Protein AF-A0A5P9I228-F1 (afdb_monomer)

Mean predicted aligned error: 9.93 Å

Nearest PDB structures (foldseek):
  6lbi-assembly3_L  TM=7.432E-01  e=1.378E+00  Homo sapiens
  6van-assembly2_B  TM=6.283E-01  e=1.667E+00  Lymnaea stagnalis
  1sd4-assembly1_B  TM=6.639E-01  e=2.770E+00  Staphylococcus aureus
  4y66-assembly2_C  TM=6.359E-01  e=4.319E+00  Giardia lamblia ATCC 50803
  6ncm-assembly1_A  TM=4.459E-01  e=1.003E+00  Homo sapiens

Sequence (98 aa):
MRHLHLTCLAILVLARTAAANDRPPPRENDPDDFVRYIFEVNACVLTEAQLLKIYQDAGYGLMGANNAVIAVSNREDIEVLDRNPFRYRYYGSDYCGF

pLDDT: mean 84.47, std 18.75, range [44.03, 98.19]

Solvent-accessible surface area (backbone atoms only — not comparable to full-atom values): 6037 Å² total; per-residue (Å²): 142,85,84,82,85,88,77,89,86,85,87,84,87,75,87,83,72,68,76,46,76,74,65,75,81,55,56,86,95,34,66,68,46,38,55,52,42,60,28,51,60,41,80,19,44,45,38,54,70,53,48,34,50,52,33,35,75,72,67,46,39,72,70,46,10,52,52,48,46,54,52,53,73,69,37,94,44,42,46,76,78,40,79,85,71,41,28,39,30,42,45,76,41,74,90,45,61,111

Foldseek 3Di:
DDDDPPDDDDPDPDPPQPQLPPDDDFDPPDLVSVLVNVCSNVLQKDWLVRQLVVVVVVPLNNVRSVVSSVVQVPDPQWDFPDVVRTMIGGCPDPSRVD

Radius of gyration: 18.96 Å; Cα contacts (8 Å, |Δi|>4): 97; chains: 1; bounding box: 31×44×63 Å

Secondary structure (DSSP, 8-state):
-------S---SS-TTSSTTSSPPPPPTT-HHHHHHHHHHTTTTEEEHHHHHHHHIIIIIHHHHHHHHHHHHHT-TTEEEEEE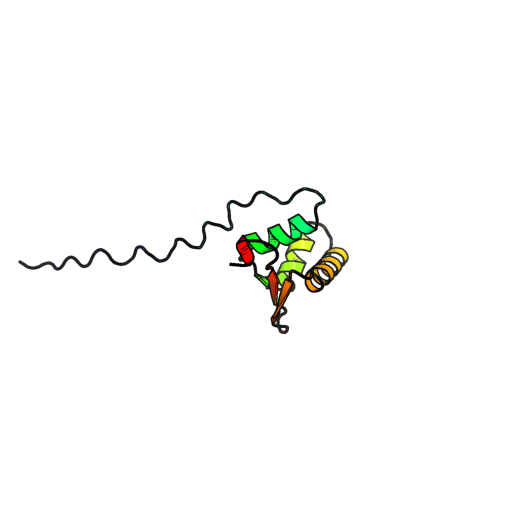TTEEEEE-SSHHHH-

Structure (mmCIF, N/CA/C/O backbone):
data_AF-A0A5P9I228-F1
#
_entry.id   AF-A0A5P9I228-F1
#
loop_
_atom_site.group_PDB
_atom_site.id
_atom_site.type_symbol
_atom_site.label_atom_id
_atom_site.label_alt_id
_atom_site.label_comp_id
_atom_site.label_asym_id
_atom_site.label_entity_id
_atom_site.label_seq_id
_atom_site.pdbx_PDB_ins_code
_atom_site.Cartn_x
_atom_site.Cartn_y
_atom_site.Cartn_z
_atom_site.occupancy
_atom_site.B_iso_or_equiv
_atom_site.auth_seq_id
_atom_site.auth_comp_id
_atom_site.auth_asym_id
_atom_site.auth_atom_id
_atom_site.pdbx_PDB_model_num
ATOM 1 N N . MET A 1 1 ? 20.364 -30.249 52.135 1.00 47.94 1 MET A N 1
ATOM 2 C CA . MET A 1 1 ? 20.411 -30.535 50.684 1.00 47.94 1 MET A CA 1
ATOM 3 C C . MET A 1 1 ? 19.007 -30.433 50.111 1.00 47.94 1 MET A C 1
ATOM 5 O O . MET A 1 1 ? 18.187 -31.276 50.448 1.00 47.94 1 MET A O 1
ATOM 9 N N . ARG A 1 2 ? 18.717 -29.389 49.324 1.00 44.03 2 ARG A N 1
ATOM 10 C CA . ARG A 1 2 ? 17.602 -29.313 48.358 1.00 44.03 2 ARG A CA 1
ATOM 11 C C . ARG A 1 2 ? 17.674 -27.952 47.657 1.00 44.03 2 ARG A C 1
ATOM 13 O O . ARG A 1 2 ? 17.131 -26.971 48.146 1.00 44.03 2 ARG A O 1
ATOM 20 N N . HIS A 1 3 ? 18.391 -27.898 46.540 1.00 44.62 3 HIS A N 1
ATOM 21 C CA . HIS A 1 3 ? 18.274 -26.803 45.581 1.00 44.62 3 HIS A CA 1
ATOM 22 C C . HIS A 1 3 ? 17.287 -27.267 44.505 1.00 44.62 3 HIS A C 1
ATOM 24 O O . HIS A 1 3 ? 17.542 -28.257 43.823 1.00 44.62 3 HIS A O 1
ATOM 30 N N . LEU A 1 4 ? 16.123 -26.616 44.422 1.00 49.66 4 LEU A N 1
ATOM 31 C CA . LEU A 1 4 ? 15.181 -26.811 43.322 1.00 49.66 4 LEU 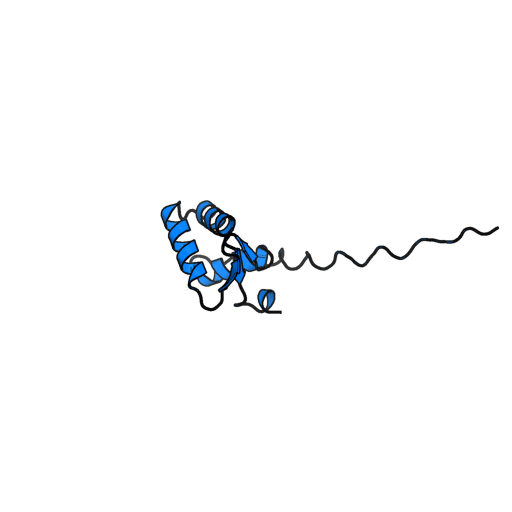A CA 1
ATOM 32 C C . LEU A 1 4 ? 15.737 -26.101 42.083 1.00 49.66 4 LEU A C 1
ATOM 34 O O . LEU A 1 4 ? 15.897 -24.882 42.081 1.00 49.66 4 LEU A O 1
ATOM 38 N N . HIS A 1 5 ? 16.012 -26.871 41.035 1.00 47.25 5 HIS A N 1
ATOM 39 C CA . HIS A 1 5 ? 16.347 -26.364 39.710 1.00 47.25 5 HIS A CA 1
ATOM 40 C C . HIS A 1 5 ? 15.098 -25.757 39.052 1.00 47.25 5 HIS A C 1
ATOM 42 O O . HIS A 1 5 ? 14.311 -26.456 38.419 1.00 47.25 5 HIS A O 1
ATOM 48 N N . LEU A 1 6 ? 14.911 -24.447 39.209 1.00 51.12 6 LEU A N 1
ATOM 49 C CA . LEU A 1 6 ? 13.982 -23.632 38.418 1.00 51.12 6 LEU A CA 1
ATOM 50 C C . LEU A 1 6 ? 14.720 -23.083 37.190 1.00 51.12 6 LEU A C 1
ATOM 52 O O . LEU A 1 6 ? 15.041 -21.904 37.103 1.00 51.12 6 LEU A O 1
ATOM 56 N N . THR A 1 7 ? 15.025 -23.955 36.236 1.00 54.88 7 THR A N 1
ATOM 57 C CA . THR A 1 7 ? 15.610 -23.567 34.945 1.00 54.88 7 THR A CA 1
ATOM 58 C C . THR A 1 7 ? 15.089 -24.503 33.865 1.00 54.88 7 THR A C 1
ATOM 60 O O . THR A 1 7 ? 15.673 -25.566 33.691 1.00 54.88 7 THR A O 1
ATOM 63 N N . CYS A 1 8 ? 13.989 -24.143 33.186 1.00 51.41 8 CYS A N 1
ATOM 64 C CA . CYS A 1 8 ? 13.675 -24.543 31.794 1.00 51.41 8 CYS A CA 1
ATOM 65 C C . CYS A 1 8 ? 12.232 -24.197 31.377 1.00 51.41 8 CYS A C 1
ATOM 67 O O . CYS A 1 8 ? 11.486 -25.068 30.947 1.00 51.41 8 CYS A O 1
ATOM 69 N N . LEU A 1 9 ? 11.787 -22.943 31.484 1.00 54.06 9 LEU A N 1
ATOM 70 C CA . LEU A 1 9 ? 10.506 -22.559 30.865 1.00 54.06 9 LEU A CA 1
ATOM 71 C C . LEU A 1 9 ? 10.491 -21.079 30.466 1.00 54.06 9 LEU A C 1
ATOM 73 O O . LEU A 1 9 ? 9.688 -20.290 30.942 1.00 54.06 9 LEU A O 1
ATOM 77 N N . ALA A 1 10 ? 11.434 -20.684 29.609 1.00 51.94 10 ALA A N 1
ATOM 78 C CA . ALA A 1 10 ? 11.456 -19.338 29.027 1.00 51.94 10 ALA A CA 1
ATOM 79 C C . ALA A 1 10 ? 12.050 -19.307 27.606 1.00 51.94 10 ALA A C 1
ATOM 81 O O . ALA A 1 10 ? 12.666 -18.325 27.211 1.00 51.94 10 ALA A O 1
ATOM 82 N N . ILE A 1 11 ? 11.894 -20.381 26.827 1.00 57.00 11 ILE A N 1
ATOM 83 C CA . ILE A 1 11 ? 12.356 -20.432 25.431 1.00 57.00 11 ILE A CA 1
ATOM 84 C C . ILE A 1 11 ? 11.199 -20.930 24.568 1.00 57.00 11 ILE A C 1
ATOM 86 O O . ILE A 1 11 ? 11.198 -22.085 24.179 1.00 57.00 11 ILE A O 1
ATOM 90 N N . LEU A 1 12 ? 10.164 -20.117 24.340 1.00 53.59 12 LEU A N 1
ATOM 91 C CA . LEU A 1 12 ? 9.122 -20.454 23.349 1.00 53.59 12 LEU A CA 1
ATOM 92 C C . LEU A 1 12 ? 8.313 -19.252 22.827 1.00 53.59 12 LEU A C 1
ATOM 94 O O . LEU A 1 12 ? 7.280 -19.436 22.195 1.00 53.59 12 LEU A O 1
ATOM 98 N N . VAL A 1 13 ? 8.780 -18.016 23.024 1.00 49.56 13 VAL A N 1
ATOM 99 C CA . VAL A 1 13 ? 8.109 -16.827 22.475 1.00 49.56 13 VAL A CA 1
ATOM 100 C C . VAL A 1 13 ? 9.135 -15.958 21.767 1.00 49.56 13 VAL A C 1
ATOM 102 O O . VAL A 1 13 ? 9.556 -14.962 22.328 1.00 49.56 13 VAL A O 1
ATOM 105 N N . LEU A 1 14 ? 9.598 -16.356 20.577 1.00 49.28 14 LEU A N 1
ATOM 106 C CA . LEU A 1 14 ? 10.360 -15.455 19.685 1.00 49.28 14 LEU A CA 1
ATOM 107 C C . LEU A 1 14 ? 10.410 -15.884 18.203 1.00 49.28 14 LEU A C 1
ATOM 109 O O . LEU A 1 14 ? 10.981 -15.170 17.391 1.00 49.28 14 LEU A O 1
ATOM 113 N N . ALA A 1 15 ? 9.783 -16.992 17.794 1.00 45.06 15 ALA A N 1
ATOM 114 C CA . ALA A 1 15 ? 9.956 -17.523 16.434 1.00 45.06 15 ALA A CA 1
ATOM 115 C C . ALA A 1 15 ? 9.043 -16.912 15.342 1.00 45.06 15 ALA A C 1
ATOM 117 O O . ALA A 1 15 ? 9.013 -17.433 14.233 1.00 45.06 15 ALA A O 1
ATOM 118 N N . ARG A 1 16 ? 8.288 -15.832 15.604 1.00 48.00 16 ARG A N 1
ATOM 119 C CA . ARG A 1 16 ? 7.363 -15.243 14.604 1.00 48.00 16 ARG A CA 1
ATOM 120 C C . ARG A 1 16 ? 7.878 -14.010 13.855 1.00 48.00 16 ARG A C 1
ATOM 122 O O . ARG A 1 16 ? 7.171 -13.516 12.990 1.00 48.00 16 ARG A O 1
ATOM 129 N N . THR A 1 17 ? 9.086 -13.518 14.127 1.00 46.50 17 THR A N 1
ATOM 130 C CA . THR A 1 17 ? 9.601 -12.296 13.472 1.00 46.50 17 THR A CA 1
ATOM 131 C C . THR A 1 17 ? 10.561 -12.550 12.308 1.00 46.50 17 THR A C 1
ATOM 133 O O . THR A 1 17 ? 11.019 -11.595 11.689 1.00 46.50 17 THR A O 1
ATOM 136 N N . ALA A 1 18 ? 10.872 -13.808 11.980 1.00 46.53 18 ALA A N 1
ATOM 137 C CA . ALA A 1 18 ? 11.906 -14.116 10.990 1.00 46.53 18 ALA A CA 1
ATOM 138 C C . ALA A 1 18 ? 11.431 -14.071 9.524 1.00 46.53 18 ALA A C 1
ATOM 140 O O . ALA A 1 18 ? 12.259 -13.931 8.637 1.00 46.53 18 ALA A O 1
ATOM 141 N N . ALA A 1 19 ? 10.127 -14.138 9.244 1.00 52.25 19 ALA A N 1
ATOM 142 C CA . ALA A 1 19 ? 9.646 -14.276 7.865 1.00 52.25 19 ALA A CA 1
ATOM 143 C C . ALA A 1 19 ? 9.570 -12.956 7.065 1.00 52.25 19 ALA A C 1
ATOM 145 O O . ALA A 1 19 ? 9.472 -12.993 5.844 1.00 52.25 19 ALA A O 1
ATOM 146 N N . ALA A 1 20 ? 9.662 -11.791 7.720 1.00 55.09 20 ALA A N 1
ATOM 147 C CA . ALA A 1 20 ? 9.605 -10.493 7.038 1.00 55.09 20 ALA A CA 1
ATOM 148 C C . ALA A 1 20 ? 10.944 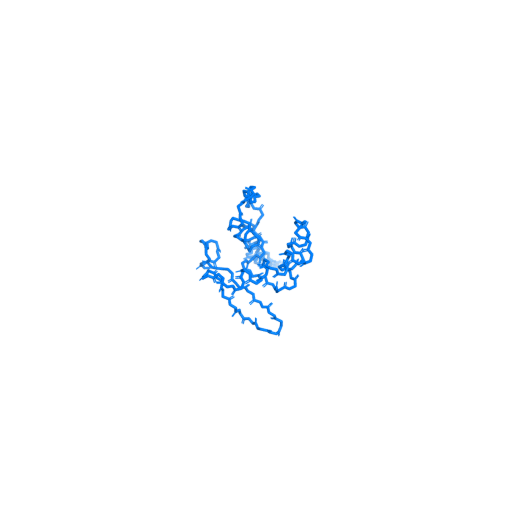-10.060 6.401 1.00 55.09 20 ALA A C 1
ATOM 150 O O . ALA A 1 20 ? 10.945 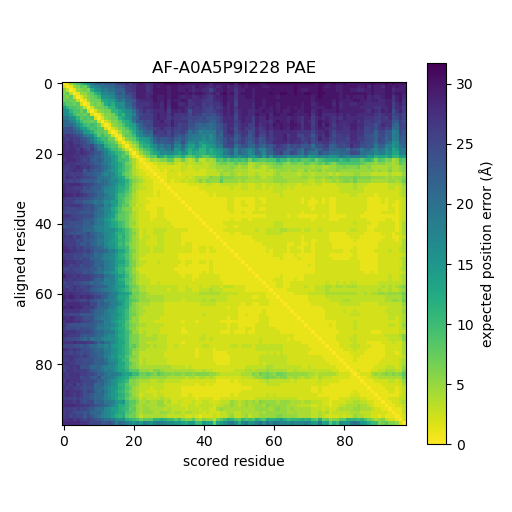-9.183 5.543 1.00 55.09 20 ALA A O 1
ATOM 151 N N . ASN A 1 21 ? 12.076 -10.650 6.811 1.00 56.88 21 ASN A N 1
ATOM 152 C CA . ASN A 1 21 ? 13.413 -10.185 6.409 1.00 56.88 21 ASN A CA 1
ATOM 153 C C . ASN A 1 21 ? 14.025 -10.922 5.206 1.00 56.88 21 ASN A C 1
ATOM 155 O O . ASN A 1 21 ? 15.006 -10.432 4.655 1.00 56.88 21 ASN A O 1
ATOM 159 N N . ASP A 1 22 ? 13.453 -12.047 4.768 1.00 69.62 22 ASP A N 1
ATOM 160 C CA . ASP A 1 22 ? 14.017 -12.852 3.671 1.00 69.62 22 ASP A CA 1
ATOM 161 C C . ASP A 1 22 ? 13.368 -12.570 2.304 1.00 69.62 22 ASP A C 1
ATOM 163 O O . ASP A 1 22 ? 13.715 -13.200 1.300 1.00 69.62 22 ASP A O 1
ATOM 167 N N . ARG A 1 23 ? 12.415 -11.628 2.227 1.00 78.69 23 ARG A N 1
ATOM 168 C CA . ARG A 1 23 ? 11.779 -11.292 0.951 1.00 78.69 23 ARG A CA 1
ATOM 169 C C . ARG A 1 23 ? 12.776 -10.544 0.050 1.00 78.69 23 ARG A C 1
ATOM 171 O O . ARG A 1 23 ? 13.303 -9.512 0.471 1.00 78.69 23 ARG A O 1
ATOM 178 N N . PRO A 1 24 ? 13.001 -10.989 -1.203 1.00 86.06 24 PRO A N 1
ATOM 179 C CA . PRO A 1 24 ? 13.818 -10.231 -2.139 1.00 86.06 24 PRO A CA 1
ATOM 180 C C . PRO A 1 24 ? 13.194 -8.852 -2.420 1.00 86.06 24 PRO A C 1
ATOM 182 O O . PRO A 1 24 ? 11.968 -8.704 -2.334 1.00 86.06 24 PRO A O 1
ATOM 185 N N . PRO A 1 25 ? 14.011 -7.850 -2.793 1.00 88.88 25 PRO A N 1
ATOM 186 C CA . PRO A 1 25 ? 13.504 -6.564 -3.253 1.00 88.88 25 PRO A CA 1
ATOM 187 C C . PRO A 1 25 ? 12.453 -6.731 -4.366 1.00 88.88 25 PRO A C 1
ATOM 189 O O . PRO A 1 25 ? 12.523 -7.700 -5.131 1.00 88.88 25 PRO A O 1
ATOM 192 N N . PRO A 1 26 ? 11.488 -5.803 -4.474 1.00 93.38 26 PRO A N 1
ATOM 193 C CA . PRO A 1 26 ? 10.463 -5.870 -5.506 1.00 93.38 26 PRO A CA 1
ATOM 194 C C . PRO A 1 26 ? 11.092 -5.741 -6.895 1.00 93.38 26 PRO A C 1
ATOM 196 O O . PRO A 1 26 ? 12.107 -5.061 -7.074 1.00 93.38 26 PRO A O 1
ATOM 199 N N . ARG A 1 27 ? 10.474 -6.378 -7.890 1.00 93.31 27 ARG A N 1
ATOM 200 C CA . ARG A 1 27 ? 10.878 -6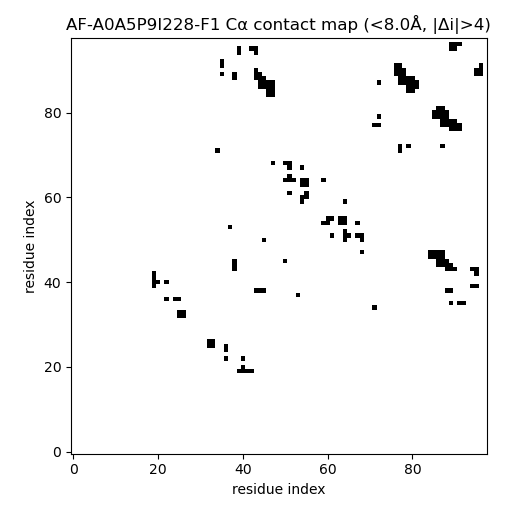.256 -9.293 1.00 93.31 27 ARG A CA 1
ATOM 201 C C . ARG A 1 27 ? 10.794 -4.799 -9.740 1.00 93.31 27 ARG A C 1
ATOM 203 O O . ARG A 1 27 ? 9.825 -4.095 -9.455 1.00 93.31 27 ARG A O 1
ATOM 210 N N . GLU A 1 28 ? 11.817 -4.357 -10.464 1.00 90.94 28 GLU A N 1
ATOM 211 C CA . GLU A 1 28 ? 11.845 -3.006 -11.015 1.00 90.94 28 GLU A CA 1
ATOM 212 C C . GLU A 1 28 ? 10.635 -2.769 -11.923 1.00 90.94 28 GLU A C 1
ATOM 214 O O . GLU A 1 28 ? 10.300 -3.603 -12.763 1.00 90.94 28 GLU A O 1
ATOM 219 N N . ASN A 1 29 ? 10.004 -1.604 -11.768 1.00 88.19 29 ASN A N 1
ATOM 220 C CA . ASN A 1 29 ? 8.843 -1.176 -12.552 1.00 88.19 29 ASN A CA 1
ATOM 221 C C . ASN A 1 29 ? 7.615 -2.103 -12.461 1.00 88.19 29 ASN A C 1
ATOM 223 O O . ASN A 1 29 ? 6.739 -2.028 -13.322 1.00 88.19 29 ASN A O 1
ATOM 227 N N . ASP A 1 30 ? 7.518 -2.940 -11.424 1.00 94.19 30 ASP A N 1
ATOM 228 C CA . ASP A 1 30 ? 6.333 -3.753 -11.151 1.00 94.19 30 ASP A CA 1
ATOM 229 C C . ASP A 1 30 ? 5.563 -3.184 -9.940 1.00 94.19 30 ASP A C 1
ATOM 231 O O . ASP A 1 30 ? 5.947 -3.414 -8.787 1.00 94.19 30 ASP A O 1
ATOM 235 N N . PRO A 1 31 ? 4.494 -2.397 -10.170 1.00 91.38 31 PRO A N 1
ATOM 236 C CA . PRO A 1 31 ? 3.754 -1.754 -9.089 1.00 91.38 31 PRO A CA 1
ATOM 237 C C . PRO A 1 31 ? 3.009 -2.759 -8.204 1.00 91.38 31 PRO A C 1
ATOM 239 O O . PRO A 1 31 ? 2.892 -2.525 -7.001 1.00 91.38 31 PRO A O 1
ATOM 242 N N . ASP A 1 32 ? 2.541 -3.877 -8.761 1.00 93.88 32 ASP A N 1
ATOM 243 C CA . ASP A 1 32 ? 1.838 -4.909 -7.996 1.00 93.88 32 ASP A CA 1
ATOM 244 C C . ASP A 1 32 ? 2.803 -5.646 -7.072 1.00 93.88 32 ASP A C 1
ATOM 246 O O . ASP A 1 32 ? 2.509 -5.865 -5.894 1.00 93.88 32 ASP A O 1
ATOM 250 N N . ASP A 1 33 ? 3.998 -5.966 -7.569 1.00 95.06 33 ASP A N 1
ATOM 251 C CA . ASP A 1 33 ? 5.042 -6.557 -6.742 1.00 95.06 33 ASP A CA 1
ATOM 252 C C . ASP A 1 33 ? 5.548 -5.588 -5.673 1.00 95.06 33 ASP A C 1
ATOM 254 O O . ASP A 1 33 ? 5.826 -6.020 -4.553 1.00 95.06 33 ASP A O 1
ATOM 258 N N . PHE A 1 34 ? 5.616 -4.287 -5.979 1.00 96.19 34 PHE A N 1
ATOM 259 C CA . PHE A 1 34 ? 5.951 -3.258 -4.998 1.00 96.19 34 PHE A CA 1
ATOM 260 C C . PHE A 1 34 ? 4.908 -3.181 -3.879 1.00 96.19 34 PHE A C 1
ATOM 262 O O . PHE A 1 34 ? 5.287 -3.232 -2.710 1.00 96.19 34 PHE A O 1
ATOM 269 N N . VAL A 1 35 ? 3.608 -3.128 -4.207 1.00 96.38 35 VAL A N 1
ATOM 270 C CA . VAL A 1 35 ? 2.520 -3.162 -3.207 1.00 96.38 35 VAL A CA 1
ATOM 271 C C . VAL A 1 35 ? 2.637 -4.418 -2.349 1.00 96.38 35 VAL A C 1
ATOM 273 O O . VAL A 1 35 ? 2.701 -4.336 -1.122 1.00 96.38 35 VAL A O 1
ATOM 276 N N . ARG A 1 36 ? 2.750 -5.584 -2.989 1.00 95.25 36 ARG A N 1
ATOM 277 C CA . ARG A 1 36 ? 2.915 -6.863 -2.296 1.00 95.25 36 ARG A CA 1
ATOM 278 C C . ARG A 1 36 ? 4.120 -6.824 -1.345 1.00 95.25 36 ARG A C 1
ATOM 280 O O . ARG A 1 36 ? 4.002 -7.216 -0.189 1.00 95.25 36 ARG A O 1
ATOM 287 N N . TYR A 1 37 ? 5.260 -6.310 -1.809 1.00 95.44 37 TYR A N 1
ATOM 288 C CA . TYR A 1 37 ? 6.495 -6.204 -1.028 1.00 95.44 37 TYR A CA 1
ATOM 289 C C . TYR A 1 37 ? 6.325 -5.332 0.210 1.00 95.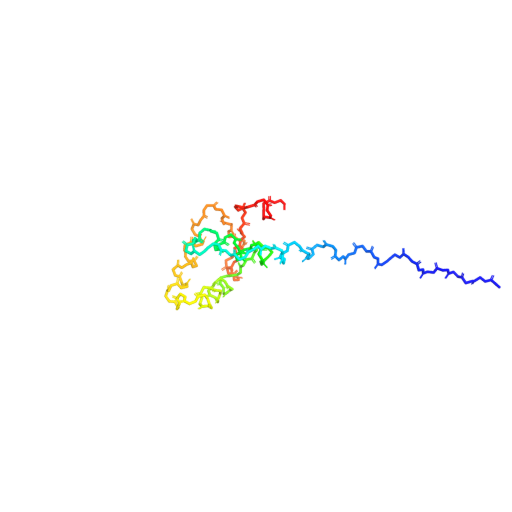44 37 TYR A C 1
ATOM 291 O O . TYR A 1 37 ? 6.620 -5.793 1.312 1.00 95.44 37 TYR A O 1
ATOM 299 N N . ILE A 1 38 ? 5.823 -4.103 0.055 1.00 95.94 38 ILE A N 1
ATOM 300 C CA . ILE A 1 38 ? 5.729 -3.163 1.178 1.00 95.94 38 ILE A CA 1
ATOM 301 C C . ILE A 1 38 ? 4.780 -3.675 2.262 1.00 95.94 38 ILE A C 1
ATOM 303 O O . ILE A 1 38 ? 5.035 -3.432 3.438 1.00 95.94 38 ILE A O 1
ATOM 307 N N . PHE A 1 39 ? 3.730 -4.420 1.907 1.00 96.19 39 PHE A N 1
ATOM 308 C CA . PHE A 1 39 ? 2.854 -5.035 2.898 1.00 96.19 39 PHE A CA 1
ATOM 309 C C . PHE A 1 39 ? 3.512 -6.228 3.592 1.00 96.19 39 PHE A C 1
ATOM 311 O O . PHE A 1 39 ? 3.502 -6.277 4.822 1.00 96.19 39 PHE A O 1
ATOM 318 N N . GLU A 1 40 ? 4.120 -7.163 2.859 1.00 94.38 40 GLU A N 1
ATOM 319 C CA . GLU A 1 40 ? 4.718 -8.357 3.476 1.00 94.38 40 GLU A CA 1
ATOM 320 C C . GLU A 1 40 ? 5.838 -8.007 4.467 1.00 94.38 40 GLU A C 1
ATOM 322 O O . GLU A 1 40 ? 5.877 -8.547 5.576 1.00 94.38 40 GLU A O 1
ATOM 327 N N . VAL A 1 41 ? 6.684 -7.023 4.145 1.00 93.88 41 VAL A N 1
ATOM 328 C CA . VAL A 1 41 ? 7.754 -6.581 5.059 1.00 93.88 41 VAL A CA 1
ATOM 329 C C . VAL A 1 41 ? 7.242 -5.736 6.238 1.00 93.88 41 VAL A C 1
ATOM 331 O O . VAL A 1 41 ? 7.981 -5.498 7.189 1.00 93.88 41 VAL A O 1
ATOM 334 N N . ASN A 1 42 ? 5.970 -5.317 6.223 1.00 94.25 42 ASN A N 1
ATOM 335 C CA . ASN A 1 42 ? 5.309 -4.566 7.301 1.00 94.25 42 ASN A CA 1
ATOM 336 C C . ASN A 1 42 ? 4.179 -5.372 7.966 1.00 94.25 42 ASN A C 1
ATOM 338 O O . ASN A 1 42 ? 3.145 -4.824 8.345 1.00 94.25 42 ASN A O 1
ATOM 342 N N . ALA A 1 43 ? 4.362 -6.688 8.113 1.00 93.81 43 ALA A N 1
ATOM 343 C CA . ALA A 1 43 ? 3.397 -7.571 8.779 1.00 93.81 43 ALA A CA 1
ATOM 344 C C . ALA A 1 43 ? 1.973 -7.478 8.192 1.00 93.81 43 ALA A C 1
ATOM 346 O O . ALA A 1 43 ? 0.977 -7.557 8.915 1.00 93.81 43 ALA A O 1
ATOM 347 N N . CYS A 1 44 ? 1.891 -7.288 6.874 1.00 95.81 44 CYS A N 1
ATOM 348 C CA . CYS A 1 44 ? 0.665 -7.248 6.078 1.00 95.81 44 CYS A CA 1
ATOM 349 C C . CYS A 1 44 ? -0.307 -6.121 6.427 1.00 95.81 44 CYS A C 1
ATOM 351 O O . CYS A 1 44 ? -1.430 -6.108 5.924 1.00 95.81 44 CYS A O 1
ATOM 353 N N . VAL A 1 45 ? 0.104 -5.160 7.259 1.00 96.44 45 VAL A N 1
ATOM 354 C CA . VAL A 1 45 ? -0.745 -4.057 7.707 1.00 96.44 45 VAL A CA 1
ATOM 355 C C . VAL A 1 45 ? 0.028 -2.749 7.652 1.00 96.44 45 VAL A C 1
ATOM 357 O O . VAL A 1 45 ? 1.088 -2.612 8.253 1.00 96.44 45 VAL A O 1
ATOM 360 N N . LEU A 1 46 ? -0.546 -1.750 6.988 1.00 98.19 46 LEU A N 1
ATOM 361 C CA . LEU A 1 46 ? 0.025 -0.410 6.894 1.00 98.19 46 LEU A CA 1
ATOM 362 C C . LEU A 1 46 ? -1.030 0.646 7.214 1.00 98.19 46 LEU A C 1
ATOM 364 O O . LEU A 1 46 ? -2.205 0.512 6.875 1.00 98.19 46 LEU A O 1
ATOM 368 N N . THR A 1 47 ? -0.605 1.720 7.869 1.00 98.00 47 THR A N 1
ATOM 369 C CA . THR A 1 47 ? -1.402 2.948 7.975 1.00 98.00 47 THR A CA 1
ATOM 370 C C . THR A 1 47 ? -1.292 3.764 6.691 1.00 98.00 47 THR A C 1
ATOM 372 O O . THR A 1 47 ? -0.312 3.653 5.950 1.00 98.00 47 THR A O 1
ATOM 375 N N . GLU A 1 48 ? -2.255 4.653 6.460 1.00 97.44 48 GLU A N 1
ATOM 376 C CA . GLU A 1 48 ? -2.177 5.630 5.366 1.00 97.44 48 GLU A CA 1
ATOM 377 C C . GLU A 1 48 ? -0.893 6.472 5.418 1.00 97.44 48 GLU A C 1
ATOM 379 O O . GLU A 1 48 ? -0.219 6.648 4.405 1.00 97.44 48 GLU A O 1
ATOM 384 N N . ALA A 1 49 ? -0.506 6.926 6.613 1.00 97.31 49 ALA A N 1
ATOM 385 C CA . ALA A 1 49 ? 0.709 7.711 6.805 1.00 97.31 49 ALA A CA 1
ATOM 386 C C . ALA A 1 49 ? 1.979 6.923 6.438 1.00 97.31 49 ALA A C 1
ATOM 388 O O . ALA A 1 49 ? 2.897 7.480 5.835 1.00 97.31 49 ALA A O 1
ATOM 389 N N . GLN A 1 50 ? 2.033 5.628 6.768 1.00 97.94 50 GLN A N 1
ATOM 390 C CA . GLN A 1 50 ? 3.154 4.770 6.376 1.00 97.94 50 GLN A CA 1
ATOM 391 C C . GLN A 1 50 ? 3.189 4.545 4.864 1.00 97.94 50 GLN A C 1
ATOM 393 O O . GLN A 1 50 ? 4.260 4.674 4.278 1.00 97.94 50 GLN A O 1
ATOM 398 N N . LEU A 1 51 ? 2.046 4.269 4.223 1.00 97.50 51 LEU A N 1
ATOM 399 C CA . LEU A 1 51 ? 1.978 4.137 2.762 1.00 97.50 51 LEU A CA 1
ATOM 400 C C . LEU A 1 51 ? 2.484 5.408 2.075 1.00 97.50 51 LEU A C 1
ATOM 402 O O . LEU A 1 51 ? 3.361 5.334 1.215 1.00 97.50 51 LEU A O 1
ATOM 406 N N . LEU A 1 52 ? 1.992 6.575 2.502 1.00 97.88 52 LEU A N 1
ATOM 407 C CA . LEU A 1 52 ? 2.413 7.858 1.949 1.00 97.88 52 LEU A CA 1
ATOM 408 C C . LEU A 1 52 ? 3.930 8.048 2.070 1.00 97.88 52 LEU A C 1
ATOM 410 O O . LEU A 1 52 ? 4.591 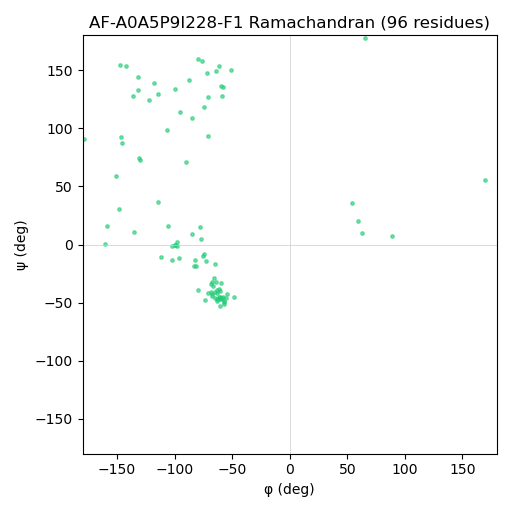8.377 1.085 1.00 97.88 52 LEU A O 1
ATOM 414 N N . LYS A 1 53 ? 4.487 7.792 3.259 1.00 97.75 53 LYS A N 1
ATOM 415 C CA . LYS A 1 53 ? 5.925 7.910 3.528 1.00 97.75 53 LYS A CA 1
ATOM 416 C C . LYS A 1 53 ? 6.749 6.966 2.650 1.00 97.75 53 LYS A C 1
ATOM 418 O O . LYS A 1 53 ? 7.736 7.400 2.068 1.00 97.75 53 LYS A O 1
ATOM 423 N N . ILE A 1 54 ? 6.331 5.708 2.520 1.00 97.56 54 ILE A N 1
ATOM 424 C CA . ILE A 1 54 ? 7.029 4.694 1.718 1.00 97.56 54 ILE A CA 1
ATOM 425 C C . ILE A 1 54 ? 7.084 5.108 0.243 1.00 97.56 54 ILE A C 1
ATOM 427 O O . ILE A 1 54 ? 8.152 5.069 -0.364 1.00 97.56 54 ILE A O 1
ATOM 431 N N . TYR A 1 55 ? 5.966 5.557 -0.336 1.00 97.12 55 TYR A N 1
ATOM 432 C CA . TYR A 1 55 ? 5.960 6.020 -1.727 1.00 97.12 55 TYR A CA 1
ATOM 433 C C . TYR A 1 55 ? 6.748 7.324 -1.921 1.00 97.12 55 TYR A C 1
ATOM 435 O O . TYR A 1 55 ? 7.389 7.506 -2.956 1.00 97.12 55 TYR A O 1
ATOM 443 N N . GLN A 1 56 ? 6.757 8.226 -0.938 1.00 97.38 56 GLN A N 1
ATOM 444 C CA . GLN A 1 56 ? 7.620 9.409 -0.984 1.00 97.38 56 GLN A CA 1
ATOM 445 C C . GLN A 1 56 ? 9.104 9.028 -0.982 1.00 97.38 56 GLN A C 1
ATOM 447 O O . GLN A 1 56 ? 9.858 9.532 -1.814 1.00 97.38 56 GLN A O 1
ATOM 452 N N . ASP A 1 57 ? 9.503 8.115 -0.096 1.00 96.56 57 ASP A N 1
ATOM 453 C CA . ASP A 1 57 ? 10.884 7.633 0.020 1.00 96.56 57 ASP A CA 1
ATOM 454 C C . ASP A 1 57 ? 11.333 6.860 -1.228 1.00 96.56 57 ASP A C 1
ATOM 456 O O . ASP A 1 57 ? 12.504 6.903 -1.595 1.00 96.56 57 ASP A O 1
ATOM 460 N N . ALA A 1 58 ? 10.394 6.216 -1.924 1.00 94.00 58 ALA A N 1
ATOM 461 C CA . ALA A 1 58 ? 10.629 5.565 -3.209 1.00 94.00 58 ALA A CA 1
ATOM 462 C C . ALA A 1 58 ? 10.711 6.547 -4.402 1.00 94.00 58 ALA A C 1
ATOM 464 O O . ALA A 1 58 ? 10.832 6.114 -5.545 1.00 94.00 58 ALA A O 1
ATOM 465 N N . GLY A 1 59 ? 10.655 7.864 -4.164 1.00 95.31 59 GLY A N 1
ATOM 466 C CA . GLY A 1 59 ? 10.905 8.890 -5.182 1.00 95.31 59 GLY A CA 1
ATOM 467 C C . GLY A 1 59 ? 9.680 9.342 -5.984 1.00 95.31 59 GLY A C 1
ATOM 468 O O . GLY A 1 59 ? 9.826 10.141 -6.906 1.00 95.31 59 GLY A O 1
ATOM 469 N N . TYR A 1 60 ? 8.466 8.912 -5.624 1.00 92.69 60 TYR A N 1
ATOM 470 C CA . TYR A 1 60 ? 7.236 9.281 -6.347 1.00 92.69 60 TYR A CA 1
ATOM 471 C C . TYR A 1 60 ? 6.775 10.732 -6.091 1.00 92.69 60 TYR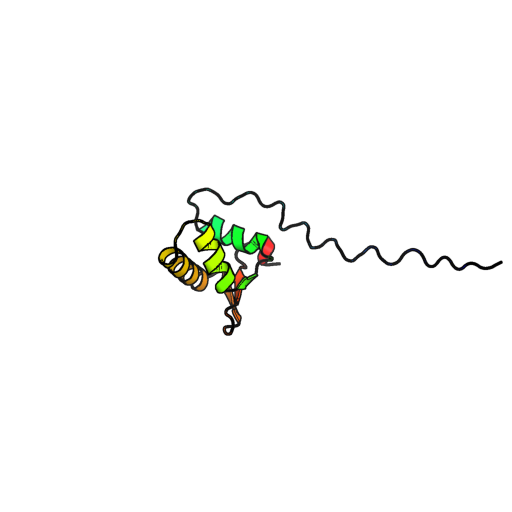 A C 1
ATOM 473 O O . TYR A 1 60 ? 5.838 11.219 -6.731 1.00 92.69 60 TYR A O 1
ATOM 481 N N . GLY A 1 61 ? 7.411 11.439 -5.150 1.00 95.31 61 GLY A N 1
ATOM 482 C CA . GLY A 1 61 ? 6.987 12.767 -4.704 1.00 95.31 61 GLY A CA 1
ATOM 483 C C . GLY A 1 61 ? 5.623 12.751 -4.000 1.00 95.31 61 GLY A C 1
ATOM 484 O O . GLY A 1 61 ? 4.970 11.718 -3.879 1.00 95.31 61 GLY A O 1
ATOM 485 N N . LEU A 1 62 ? 5.164 13.909 -3.513 1.00 94.81 62 LEU A N 1
ATOM 486 C CA . LEU A 1 62 ? 3.921 13.986 -2.728 1.00 94.81 62 LEU A CA 1
ATOM 487 C C . LEU A 1 62 ? 2.674 13.606 -3.544 1.00 94.81 62 LEU A C 1
ATOM 489 O O . LEU A 1 62 ? 1.841 12.836 -3.078 1.00 94.81 62 LEU A O 1
ATOM 493 N N . MET A 1 63 ? 2.548 14.132 -4.764 1.00 96.06 63 MET A N 1
ATOM 494 C CA . MET A 1 63 ? 1.395 13.853 -5.626 1.00 96.06 63 MET A CA 1
ATOM 495 C C . MET A 1 63 ? 1.363 12.388 -6.082 1.00 96.06 63 MET A C 1
ATOM 497 O O . MET A 1 63 ? 0.304 11.767 -6.046 1.00 96.06 63 MET A O 1
ATOM 501 N N . GLY A 1 64 ? 2.515 11.820 -6.459 1.00 95.44 64 GLY A N 1
ATOM 502 C CA . GLY A 1 64 ? 2.606 10.409 -6.831 1.00 95.44 64 GLY A CA 1
ATOM 503 C C . GLY A 1 64 ? 2.311 9.484 -5.652 1.00 95.44 64 GLY A C 1
ATOM 504 O O . GLY A 1 64 ? 1.555 8.530 -5.809 1.00 95.44 64 GLY A O 1
ATOM 505 N N . ALA A 1 65 ? 2.808 9.814 -4.457 1.00 96.69 65 ALA A N 1
ATOM 506 C CA . ALA A 1 65 ? 2.509 9.055 -3.248 1.00 96.69 65 ALA A CA 1
ATOM 507 C C . ALA A 1 65 ? 1.016 9.092 -2.880 1.00 96.69 65 ALA A C 1
ATOM 509 O O . ALA A 1 65 ? 0.447 8.048 -2.575 1.00 96.69 65 ALA A O 1
ATOM 510 N N . ASN A 1 66 ? 0.352 10.249 -2.986 1.00 96.62 66 ASN A N 1
ATOM 511 C CA . ASN A 1 66 ? -1.100 10.343 -2.788 1.00 96.62 66 ASN A CA 1
ATOM 512 C C . ASN A 1 66 ? -1.875 9.475 -3.793 1.00 96.62 66 ASN A C 1
ATOM 514 O O . ASN A 1 66 ? -2.770 8.728 -3.401 1.00 96.62 66 ASN A O 1
ATOM 518 N N . ASN A 1 67 ? -1.513 9.529 -5.079 1.00 96.88 67 ASN A N 1
ATOM 519 C CA . ASN A 1 67 ? -2.143 8.693 -6.103 1.00 96.88 67 ASN A CA 1
ATOM 520 C C . ASN A 1 67 ? -1.932 7.198 -5.825 1.00 96.88 67 ASN A C 1
ATOM 522 O O . ASN A 1 67 ? -2.848 6.404 -6.023 1.00 96.88 67 ASN A O 1
ATOM 526 N N . ALA A 1 68 ? -0.751 6.820 -5.334 1.00 95.38 68 ALA A N 1
ATOM 527 C CA . ALA A 1 68 ? -0.443 5.443 -4.979 1.00 95.38 68 ALA A CA 1
ATOM 528 C C . ALA A 1 68 ? -1.248 4.958 -3.762 1.00 95.38 68 ALA A C 1
ATOM 530 O O . ALA A 1 68 ? -1.782 3.854 -3.791 1.00 95.38 68 ALA A O 1
ATOM 531 N N . VAL A 1 69 ? -1.419 5.794 -2.732 1.00 96.25 69 VAL A N 1
ATOM 532 C CA . VAL A 1 69 ? -2.298 5.496 -1.585 1.00 96.25 69 VAL A CA 1
ATOM 533 C C . VAL A 1 69 ? -3.740 5.266 -2.047 1.00 96.25 69 VAL A C 1
ATOM 535 O O . VAL A 1 69 ? -4.357 4.273 -1.664 1.00 96.25 69 VAL A O 1
ATOM 538 N N . ILE A 1 70 ? -4.261 6.136 -2.919 1.00 95.75 70 ILE A N 1
ATOM 539 C CA . ILE A 1 70 ? -5.607 5.987 -3.494 1.00 95.75 70 ILE A CA 1
ATOM 540 C C . ILE A 1 70 ? -5.707 4.682 -4.290 1.00 95.75 70 ILE A C 1
ATOM 542 O O . ILE A 1 70 ? -6.677 3.941 -4.133 1.00 95.75 70 ILE A O 1
ATOM 546 N N . ALA A 1 71 ? -4.703 4.370 -5.113 1.00 96.06 71 ALA A N 1
ATOM 547 C CA . ALA A 1 71 ? -4.667 3.126 -5.874 1.00 96.06 71 ALA A CA 1
ATOM 548 C C . ALA A 1 71 ? -4.696 1.903 -4.946 1.00 96.06 71 ALA A C 1
ATOM 550 O O . ALA A 1 71 ? -5.526 1.024 -5.153 1.00 96.06 71 ALA A O 1
ATOM 551 N N . VAL A 1 72 ? -3.873 1.885 -3.890 1.00 96.19 72 VAL A N 1
ATOM 552 C CA . VAL A 1 72 ? -3.857 0.820 -2.872 1.00 96.19 72 VAL A CA 1
ATOM 553 C C . VAL A 1 72 ? -5.226 0.665 -2.209 1.00 96.19 72 VAL A C 1
ATOM 555 O O . VAL A 1 72 ? -5.718 -0.454 -2.108 1.00 96.19 72 VAL A O 1
ATOM 558 N N . SER A 1 73 ? -5.881 1.763 -1.821 1.00 94.19 73 SER A N 1
ATOM 559 C CA . SER A 1 73 ? -7.197 1.711 -1.164 1.00 94.19 73 SER A CA 1
ATOM 560 C C . SER A 1 73 ? -8.333 1.154 -2.035 1.00 94.19 73 SER A C 1
ATOM 562 O O . SER A 1 73 ? -9.372 0.781 -1.498 1.00 94.19 73 SER A O 1
ATOM 564 N N . ASN A 1 74 ? -8.143 1.099 -3.359 1.00 95.81 74 ASN A N 1
ATOM 565 C CA . ASN A 1 74 ? -9.134 0.614 -4.323 1.00 95.81 74 ASN A CA 1
ATOM 566 C C . ASN A 1 74 ? -8.856 -0.815 -4.820 1.00 95.81 74 ASN A C 1
ATOM 568 O O . ASN A 1 74 ? -9.613 -1.317 -5.652 1.00 95.81 74 ASN A O 1
ATOM 572 N N . ARG A 1 75 ? -7.771 -1.460 -4.373 1.00 96.44 75 ARG A N 1
ATOM 573 C CA . ARG A 1 75 ? -7.454 -2.828 -4.801 1.00 96.44 75 ARG A CA 1
ATOM 574 C C . ARG A 1 75 ? -8.422 -3.834 -4.183 1.00 96.44 75 ARG A C 1
ATOM 576 O O . ARG A 1 75 ? -8.852 -3.681 -3.044 1.00 96.44 75 ARG A O 1
ATOM 583 N N . GLU A 1 76 ? -8.707 -4.903 -4.922 1.00 96.12 76 GLU A N 1
ATOM 584 C CA . GLU A 1 76 ? -9.570 -6.003 -4.469 1.00 96.12 76 GLU A CA 1
ATOM 585 C C . GLU A 1 76 ? -8.928 -6.906 -3.408 1.00 96.12 76 GLU A C 1
ATOM 587 O O . GLU A 1 76 ? -9.620 -7.704 -2.785 1.00 96.12 76 GLU A O 1
ATOM 592 N N . ASP A 1 77 ? -7.614 -6.796 -3.218 1.00 96.31 77 ASP A N 1
ATOM 593 C CA . ASP A 1 77 ? -6.796 -7.584 -2.294 1.00 96.31 77 ASP A CA 1
ATOM 594 C C . ASP A 1 77 ? -6.373 -6.789 -1.040 1.00 96.31 77 ASP A C 1
ATOM 596 O O . ASP A 1 77 ? -5.456 -7.188 -0.311 1.00 96.31 77 ASP A O 1
ATOM 600 N N . ILE A 1 78 ? -7.051 -5.661 -0.793 1.00 97.06 78 ILE A N 1
ATOM 601 C CA . ILE A 1 78 ? -6.841 -4.761 0.341 1.00 97.06 78 ILE A CA 1
ATOM 602 C C . ILE A 1 78 ? -8.140 -4.611 1.142 1.00 97.06 78 ILE A C 1
ATOM 604 O O . ILE A 1 78 ? -9.176 -4.190 0.635 1.00 97.06 78 ILE A O 1
ATOM 608 N N . GLU A 1 79 ? -8.065 -4.896 2.439 1.00 96.50 79 GLU A N 1
ATOM 609 C CA . GLU A 1 79 ? -9.128 -4.667 3.416 1.00 96.50 79 GLU A CA 1
ATOM 610 C C . GLU A 1 79 ? -8.851 -3.374 4.197 1.00 96.50 79 GLU A C 1
ATOM 612 O O . GLU A 1 79 ? -7.746 -3.158 4.703 1.00 96.50 79 GLU A O 1
ATOM 617 N N . VAL A 1 80 ? -9.866 -2.522 4.361 1.00 96.31 80 VAL A N 1
ATOM 618 C CA . VAL A 1 80 ? -9.799 -1.371 5.276 1.00 96.31 80 VAL A CA 1
ATOM 619 C C . VAL A 1 80 ? -10.173 -1.832 6.685 1.00 96.31 80 VAL A C 1
ATOM 621 O O . VAL A 1 80 ? -11.340 -2.100 6.960 1.00 96.31 80 VAL A O 1
ATOM 624 N N . LEU A 1 81 ? -9.189 -1.887 7.584 1.00 96.38 81 LEU A N 1
ATOM 625 C CA . LEU A 1 81 ? -9.373 -2.314 8.977 1.00 96.38 81 LEU A CA 1
ATOM 626 C C . LEU A 1 81 ? -9.950 -1.210 9.871 1.00 96.38 81 LEU A C 1
ATOM 628 O O . LEU A 1 81 ? -10.737 -1.480 10.773 1.00 96.38 81 LEU A O 1
ATOM 632 N N . ASP A 1 82 ? -9.506 0.027 9.659 1.00 97.00 82 ASP A N 1
ATOM 633 C CA . ASP A 1 82 ? -9.916 1.209 10.418 1.00 97.00 82 ASP A CA 1
ATOM 634 C C . ASP A 1 82 ? -9.896 2.421 9.479 1.00 97.00 82 ASP A C 1
ATOM 636 O O . ASP A 1 82 ? -9.169 2.428 8.482 1.00 97.00 82 ASP A O 1
ATOM 640 N N . ARG A 1 83 ? -10.703 3.435 9.785 1.00 95.12 83 ARG A N 1
ATOM 641 C CA . ARG A 1 83 ? -10.794 4.705 9.055 1.00 95.12 83 ARG A CA 1
ATOM 642 C C . ARG A 1 83 ? -10.259 5.892 9.860 1.00 95.12 83 ARG A C 1
ATOM 644 O O . ARG A 1 83 ? -10.106 6.965 9.287 1.00 95.12 83 ARG A O 1
ATOM 651 N N . ASN A 1 84 ? -9.979 5.740 11.159 1.00 93.94 84 ASN A N 1
ATOM 652 C CA . ASN A 1 84 ? -9.467 6.833 11.990 1.00 93.94 84 ASN A CA 1
ATOM 653 C C . ASN A 1 84 ? -8.467 6.364 13.079 1.00 93.94 84 ASN A C 1
ATOM 655 O O . ASN A 1 84 ? -8.868 6.148 14.224 1.00 93.94 84 ASN A O 1
ATOM 659 N N . PRO A 1 85 ? -7.157 6.276 12.764 1.00 92.00 85 PRO A N 1
ATOM 660 C CA . PRO A 1 85 ? -6.555 6.556 11.458 1.00 92.00 85 PRO A CA 1
ATOM 661 C C . PRO A 1 85 ? -6.798 5.422 10.456 1.00 92.00 85 PRO A C 1
ATOM 663 O O . PRO A 1 85 ? -7.016 4.275 10.844 1.00 92.00 85 PRO A O 1
ATOM 666 N N . PHE A 1 86 ? -6.713 5.732 9.159 1.00 96.81 86 PHE A N 1
ATOM 667 C CA . PHE A 1 86 ? -6.829 4.717 8.115 1.00 96.81 86 PHE A CA 1
ATOM 668 C C . PHE A 1 86 ? -5.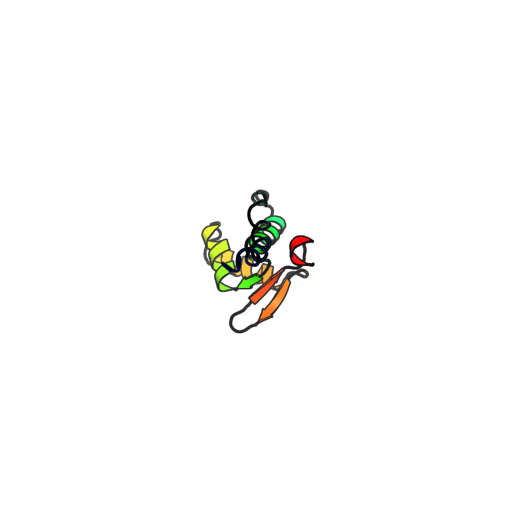760 3.631 8.255 1.00 96.81 86 PHE A C 1
ATOM 670 O O . PHE A 1 86 ? -4.557 3.916 8.333 1.00 96.81 86 PHE A O 1
ATOM 677 N N . ARG A 1 87 ? -6.218 2.377 8.260 1.00 97.62 87 ARG A N 1
ATOM 678 C CA . ARG A 1 87 ? -5.390 1.171 8.313 1.00 97.62 87 ARG A CA 1
ATOM 679 C C . ARG A 1 87 ? -5.846 0.187 7.253 1.00 97.62 87 ARG A C 1
ATOM 681 O O . ARG A 1 87 ? -7.031 -0.119 7.159 1.00 97.62 87 ARG A O 1
ATOM 688 N N . TYR A 1 88 ? -4.881 -0.348 6.526 1.00 97.69 88 TYR A N 1
ATOM 689 C CA . TYR A 1 88 ? -5.078 -1.270 5.421 1.00 97.69 88 TYR A CA 1
ATOM 690 C C . TYR A 1 88 ? -4.423 -2.601 5.758 1.00 97.69 88 TYR A C 1
ATOM 692 O O . TYR A 1 88 ? -3.316 -2.620 6.302 1.00 97.69 88 TYR A O 1
ATOM 700 N N . ARG A 1 89 ? -5.088 -3.702 5.426 1.00 96.88 89 ARG A N 1
ATOM 701 C CA . ARG A 1 89 ? -4.517 -5.046 5.425 1.00 96.88 89 ARG A CA 1
ATOM 702 C C . ARG A 1 89 ? -4.481 -5.560 4.000 1.00 96.88 89 ARG A C 1
ATOM 704 O O . ARG A 1 89 ? -5.501 -5.549 3.327 1.00 96.88 89 ARG A O 1
ATOM 711 N N . TYR A 1 90 ? -3.331 -6.052 3.576 1.00 97.06 90 TYR A N 1
ATOM 712 C CA . TYR A 1 90 ? -3.216 -6.810 2.337 1.00 97.06 90 TYR A CA 1
ATOM 713 C C . TYR A 1 90 ? -3.498 -8.283 2.606 1.00 97.06 90 TYR A C 1
ATOM 715 O O . TYR A 1 90 ? -3.083 -8.788 3.644 1.00 97.06 90 TYR A O 1
ATOM 723 N N . TYR A 1 91 ? -4.191 -8.959 1.693 1.00 95.69 91 TYR A N 1
ATOM 724 C CA . TYR A 1 91 ? -4.432 -10.410 1.742 1.00 95.69 91 TYR A CA 1
ATOM 725 C C . TYR A 1 91 ? -4.224 -11.093 0.381 1.00 95.69 91 TYR A C 1
ATOM 727 O O . TYR A 1 91 ? -4.542 -12.266 0.218 1.00 95.69 91 TYR A O 1
ATOM 735 N N . GLY A 1 92 ? -3.653 -10.386 -0.599 1.00 92.06 92 GLY A N 1
ATOM 736 C CA . GLY A 1 92 ? -3.366 -10.915 -1.938 1.00 92.06 92 GLY A CA 1
ATOM 737 C C . GLY A 1 92 ? -2.122 -11.805 -2.024 1.00 92.06 92 GLY A C 1
ATOM 738 O O . GLY A 1 92 ? -1.579 -12.001 -3.110 1.00 92.06 92 GLY A O 1
ATOM 739 N N . SER A 1 93 ? -1.586 -12.286 -0.903 1.00 90.19 93 SER A N 1
ATOM 740 C CA . SER A 1 93 ? -0.505 -13.272 -0.905 1.00 90.19 93 SER A CA 1
ATOM 741 C C . SER A 1 93 ? -0.676 -14.284 0.210 1.00 90.19 93 SER A C 1
ATOM 743 O O . SER A 1 93 ? -1.234 -13.975 1.262 1.00 90.19 93 SER A O 1
ATOM 745 N N . ASP A 1 94 ? -0.122 -15.473 -0.015 1.00 88.38 94 ASP A N 1
ATOM 746 C CA . ASP A 1 94 ? -0.045 -16.554 0.964 1.00 88.38 94 ASP A CA 1
ATOM 747 C C . ASP A 1 94 ? 0.475 -16.049 2.315 1.00 88.38 94 ASP A C 1
ATOM 749 O O . ASP A 1 94 ? -0.122 -16.301 3.350 1.00 88.38 94 ASP A O 1
ATOM 753 N N . TYR A 1 95 ? 1.531 -15.234 2.325 1.00 88.25 95 TYR A N 1
ATOM 754 C CA . TYR A 1 95 ? 2.080 -14.697 3.571 1.00 88.25 95 TYR A CA 1
ATOM 755 C C . TYR A 1 95 ? 1.074 -13.860 4.382 1.00 88.25 95 TYR A C 1
ATOM 757 O O . TYR A 1 95 ? 1.120 -13.864 5.610 1.00 88.25 95 TYR A O 1
ATOM 765 N N . CYS A 1 96 ? 0.171 -13.151 3.706 1.00 89.56 96 CYS A N 1
ATOM 766 C CA . CYS A 1 96 ? -0.763 -12.230 4.339 1.00 89.56 96 CYS A CA 1
ATOM 767 C C . CYS A 1 96 ? -2.194 -12.762 4.508 1.00 89.56 96 CYS A C 1
ATOM 769 O O . CYS A 1 96 ? -2.978 -12.155 5.238 1.00 89.56 96 CYS A O 1
ATOM 771 N N . GLY A 1 97 ? -2.541 -13.865 3.841 1.00 78.44 97 GLY A N 1
ATOM 772 C CA . GLY A 1 97 ? -3.880 -14.460 3.841 1.00 78.44 97 GLY A CA 1
ATOM 773 C C . GLY A 1 97 ? -4.092 -15.640 4.802 1.00 78.44 97 GLY A C 1
ATOM 774 O O . GLY A 1 97 ? -5.208 -16.159 4.839 1.00 78.44 97 GLY A O 1
ATOM 775 N N . PHE A 1 98 ? -3.068 -16.072 5.554 1.00 57.72 98 PHE A N 1
ATOM 776 C CA . PHE A 1 98 ? -3.128 -17.208 6.498 1.00 57.72 98 PHE A CA 1
ATOM 777 C C . PHE A 1 98 ? -3.237 -16.804 7.975 1.00 57.72 98 PHE A C 1
ATOM 779 O O . PHE A 1 98 ? -2.564 -15.838 8.405 1.00 57.72 98 PHE A O 1
#